Protein AF-A0A7C1DUA5-F1 (afdb_monomer_lite)

Radius of gyration: 14.06 Å; chains: 1; bounding box: 30×30×43 Å

Structure (mmCIF, N/CA/C/O backbone):
data_AF-A0A7C1DUA5-F1
#
_entry.id   AF-A0A7C1DUA5-F1
#
loop_
_atom_site.group_PDB
_atom_site.id
_atom_site.type_symbol
_atom_site.label_atom_id
_atom_site.label_alt_id
_atom_site.label_comp_id
_atom_site.label_asym_id
_atom_site.label_entity_id
_atom_site.label_seq_id
_atom_site.pdbx_PDB_ins_code
_atom_site.Cartn_x
_atom_site.Cartn_y
_atom_site.Cartn_z
_atom_site.occupancy
_atom_site.B_iso_or_equiv
_atom_site.auth_seq_id
_atom_site.auth_comp_id
_atom_site.auth_asym_id
_atom_site.auth_atom_id
_atom_site.pdbx_PDB_model_num
ATOM 1 N N . MET A 1 1 ? 17.110 0.563 -6.623 1.00 72.50 1 MET A N 1
ATOM 2 C CA . MET A 1 1 ? 16.076 1.470 -6.068 1.00 72.50 1 MET A CA 1
ATOM 3 C C . MET A 1 1 ? 14.796 0.707 -5.753 1.00 72.50 1 MET A C 1
ATOM 5 O O . MET A 1 1 ? 14.291 0.845 -4.649 1.00 72.50 1 MET A O 1
ATOM 9 N N . GLU A 1 2 ? 14.334 -0.159 -6.658 1.00 81.00 2 GLU A N 1
ATOM 10 C CA . GLU A 1 2 ? 13.153 -1.016 -6.455 1.00 81.00 2 GLU A CA 1
ATOM 11 C C . GLU A 1 2 ? 13.236 -1.896 -5.203 1.00 81.00 2 GLU A C 1
ATOM 13 O O . GLU A 1 2 ? 12.366 -1.806 -4.344 1.00 81.00 2 GLU A O 1
ATOM 18 N N . ALA A 1 3 ? 14.326 -2.654 -5.032 1.00 85.75 3 ALA A N 1
ATOM 19 C CA . ALA A 1 3 ? 14.520 -3.512 -3.858 1.00 85.75 3 ALA A CA 1
ATOM 20 C C . ALA A 1 3 ? 14.400 -2.753 -2.522 1.00 85.75 3 ALA A C 1
ATOM 22 O O . ALA A 1 3 ? 13.836 -3.268 -1.562 1.00 85.75 3 ALA A O 1
ATOM 23 N N . LEU A 1 4 ? 14.870 -1.500 -2.465 1.00 89.25 4 LEU A N 1
ATOM 24 C CA . LEU A 1 4 ? 14.737 -0.664 -1.271 1.00 89.25 4 LEU A CA 1
ATOM 25 C C . LEU A 1 4 ? 13.269 -0.318 -0.991 1.00 89.25 4 LEU A C 1
ATOM 27 O O . LEU A 1 4 ? 12.837 -0.406 0.152 1.00 89.25 4 LEU A O 1
ATOM 31 N N . LEU A 1 5 ? 12.496 0.049 -2.017 1.00 89.25 5 LEU A N 1
ATOM 32 C CA . LEU A 1 5 ? 11.068 0.342 -1.863 1.00 89.25 5 LEU A CA 1
ATOM 33 C C . LEU A 1 5 ? 10.261 -0.901 -1.475 1.00 89.25 5 LEU A C 1
ATOM 35 O O . LEU A 1 5 ? 9.345 -0.779 -0.668 1.00 89.25 5 LEU A O 1
ATOM 39 N N . VAL A 1 6 ? 10.631 -2.080 -1.985 1.00 90.56 6 VAL A N 1
ATOM 40 C CA . VAL A 1 6 ? 10.046 -3.365 -1.569 1.00 90.56 6 VAL A CA 1
ATOM 41 C C . VAL A 1 6 ? 10.348 -3.651 -0.096 1.00 90.56 6 VAL A C 1
ATOM 43 O O . VAL A 1 6 ? 9.467 -4.050 0.658 1.00 90.56 6 VAL A O 1
ATOM 46 N N . ILE A 1 7 ? 11.576 -3.400 0.364 1.00 92.44 7 ILE A N 1
ATOM 47 C CA . ILE A 1 7 ? 11.915 -3.550 1.786 1.00 92.44 7 ILE A CA 1
ATOM 48 C C . ILE A 1 7 ? 11.125 -2.546 2.634 1.00 92.44 7 ILE A C 1
ATOM 50 O O . ILE A 1 7 ? 10.579 -2.920 3.672 1.00 92.44 7 ILE A O 1
ATOM 54 N N . ILE A 1 8 ? 11.014 -1.290 2.189 1.00 93.12 8 ILE A N 1
ATOM 55 C CA . ILE A 1 8 ? 10.216 -0.269 2.878 1.00 93.12 8 ILE A CA 1
ATOM 56 C C . ILE A 1 8 ? 8.750 -0.703 2.959 1.00 93.12 8 ILE A C 1
ATOM 58 O O . ILE A 1 8 ? 8.164 -0.602 4.036 1.00 93.12 8 ILE A O 1
ATOM 62 N N . SER A 1 9 ? 8.160 -1.225 1.878 1.00 93.50 9 SER A N 1
ATOM 63 C CA . SER A 1 9 ? 6.779 -1.711 1.909 1.00 93.50 9 SER A CA 1
ATOM 64 C C . SER A 1 9 ? 6.624 -2.916 2.834 1.00 93.50 9 SER A C 1
ATOM 66 O O . SER A 1 9 ? 5.670 -2.941 3.607 1.00 93.50 9 SER A O 1
ATOM 68 N N . CYS A 1 10 ? 7.568 -3.864 2.845 1.00 94.56 10 CYS A N 1
ATOM 69 C CA . CYS A 1 10 ? 7.577 -4.981 3.795 1.00 94.56 10 CYS A CA 1
ATOM 70 C C . CYS A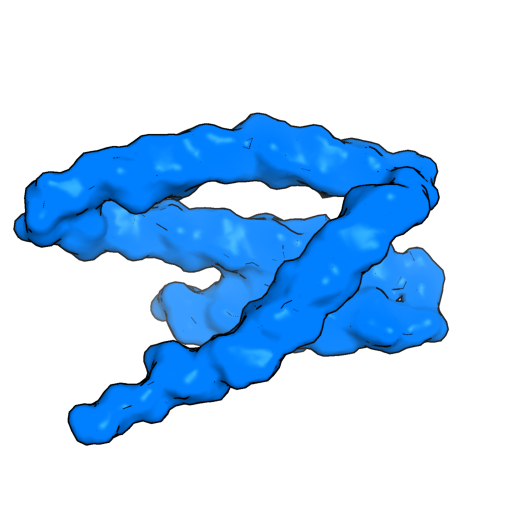 1 10 ? 7.590 -4.486 5.245 1.00 94.56 10 CYS A C 1
ATOM 72 O O . CYS A 1 10 ? 6.731 -4.868 6.037 1.00 94.56 10 CYS A O 1
ATOM 74 N N . VAL A 1 11 ? 8.522 -3.599 5.602 1.00 96.38 11 VAL A N 1
ATOM 75 C CA . VAL A 1 11 ? 8.619 -3.055 6.965 1.00 96.38 11 VAL A CA 1
ATOM 76 C C . VAL A 1 11 ? 7.351 -2.283 7.333 1.00 96.38 11 VAL A C 1
ATOM 78 O O . VAL A 1 11 ? 6.822 -2.456 8.431 1.00 96.38 11 VAL A O 1
ATOM 81 N N . ALA A 1 12 ? 6.827 -1.470 6.415 1.00 96.69 12 ALA A N 1
ATOM 82 C CA . ALA A 1 12 ? 5.613 -0.694 6.630 1.00 96.69 12 ALA A CA 1
ATOM 83 C C . ALA A 1 12 ? 4.382 -1.591 6.831 1.00 96.69 12 ALA A C 1
ATOM 85 O O . ALA A 1 12 ? 3.620 -1.382 7.775 1.00 96.69 12 ALA A O 1
ATOM 86 N N . PHE A 1 13 ? 4.202 -2.621 6.002 1.00 97.19 13 PHE A N 1
ATOM 87 C CA . PHE A 1 13 ? 3.102 -3.570 6.153 1.00 97.19 13 PHE A CA 1
ATOM 88 C C . PHE A 1 13 ? 3.241 -4.432 7.398 1.00 97.19 13 PHE A C 1
ATOM 90 O O . PHE A 1 13 ? 2.246 -4.657 8.079 1.00 97.19 13 PHE A O 1
ATOM 97 N N . PHE A 1 14 ? 4.455 -4.857 7.746 1.00 97.12 14 PHE A N 1
ATOM 98 C CA . PHE A 1 14 ? 4.695 -5.580 8.989 1.00 97.12 14 PHE A CA 1
ATOM 99 C C . PHE A 1 14 ? 4.339 -4.722 10.206 1.00 97.12 14 PHE A C 1
ATOM 101 O O . PHE A 1 14 ? 3.575 -5.161 11.063 1.00 97.12 14 PHE A O 1
ATOM 108 N N . ALA A 1 15 ? 4.814 -3.472 10.248 1.00 96.69 15 ALA A N 1
ATOM 109 C CA . ALA A 1 15 ? 4.471 -2.532 11.309 1.00 96.69 15 ALA A CA 1
ATOM 110 C C . ALA A 1 15 ? 2.954 -2.313 11.392 1.00 96.69 15 ALA A C 1
ATOM 112 O O . ALA A 1 15 ? 2.380 -2.404 12.470 1.00 96.69 15 ALA A O 1
ATOM 113 N N . PHE A 1 16 ? 2.285 -2.133 10.250 1.00 97.44 16 PHE A N 1
ATOM 114 C CA . PHE A 1 16 ? 0.833 -1.973 10.174 1.00 97.44 16 PHE A CA 1
ATOM 115 C C . PHE A 1 16 ? 0.035 -3.131 10.803 1.00 97.44 16 PHE A C 1
ATOM 117 O O . PHE A 1 16 ? -1.047 -2.895 11.347 1.00 97.44 16 PHE A O 1
ATOM 124 N N . LEU A 1 17 ? 0.541 -4.368 10.747 1.00 96.62 17 LEU A N 1
ATOM 125 C CA . LEU A 1 17 ? -0.123 -5.528 11.353 1.00 96.62 17 LEU A CA 1
ATOM 126 C C . LEU A 1 17 ? -0.082 -5.514 12.886 1.00 96.62 17 LEU A C 1
ATOM 128 O O . LEU A 1 17 ? -0.893 -6.191 13.522 1.00 96.62 17 LEU A O 1
ATOM 132 N N . LEU A 1 18 ? 0.820 -4.738 13.488 1.00 95.94 18 LEU A N 1
ATOM 133 C CA . LEU A 1 18 ? 0.926 -4.621 14.935 1.00 95.94 18 LEU A CA 1
ATOM 134 C C . LEU A 1 18 ? -0.193 -3.718 15.496 1.00 95.94 18 LEU A C 1
ATOM 136 O O . LEU A 1 18 ? -0.612 -2.742 14.864 1.00 95.94 18 LEU A O 1
ATOM 140 N N . PRO A 1 19 ? -0.702 -3.998 16.708 1.00 90.81 19 PRO A N 1
ATOM 141 C CA . PRO A 1 19 ? -1.727 -3.170 17.333 1.00 90.81 19 PRO A CA 1
ATOM 142 C C . PRO A 1 19 ? -1.106 -1.887 17.912 1.00 90.81 19 PRO A C 1
ATOM 144 O O . PRO A 1 19 ? -0.708 -1.845 19.072 1.00 90.81 19 PRO A O 1
ATOM 147 N N . HIS A 1 20 ? -1.022 -0.822 17.110 1.00 93.44 20 HIS A N 1
ATOM 148 C CA . HIS A 1 20 ? -0.541 0.493 17.553 1.00 93.44 20 HIS A CA 1
ATOM 149 C C . HIS A 1 20 ? -1.315 1.655 16.903 1.00 93.44 20 HIS A C 1
ATOM 151 O O . HIS A 1 20 ? -1.948 1.500 15.859 1.00 93.44 20 HIS A O 1
ATOM 157 N N . ALA A 1 21 ? -1.245 2.850 17.502 1.00 90.62 21 ALA A N 1
ATOM 158 C CA . ALA A 1 21 ? -1.995 4.036 17.057 1.00 90.62 21 ALA A CA 1
ATOM 159 C C . ALA A 1 21 ? -1.583 4.552 15.662 1.00 90.62 21 ALA A C 1
ATOM 161 O O . ALA A 1 21 ? -2.373 5.178 14.957 1.00 90.62 21 ALA A O 1
ATOM 162 N N . TYR A 1 22 ? -0.351 4.262 15.235 1.00 94.38 22 TYR A N 1
ATOM 163 C CA . TYR A 1 22 ? 0.200 4.738 13.961 1.00 94.38 22 TYR A CA 1
ATOM 164 C C . TYR A 1 22 ? -0.060 3.799 12.773 1.00 94.38 22 TYR A C 1
ATOM 166 O O . TYR A 1 22 ? 0.403 4.073 11.667 1.00 94.38 22 TYR A O 1
ATOM 174 N N . ARG A 1 23 ? -0.826 2.717 12.967 1.00 94.50 23 ARG A N 1
ATOM 175 C CA . ARG A 1 23 ? -1.072 1.682 11.949 1.00 94.50 23 ARG A CA 1
ATOM 176 C C . ARG A 1 23 ? -1.583 2.244 10.614 1.00 94.50 23 ARG A C 1
ATOM 178 O O . ARG A 1 23 ? -1.167 1.781 9.559 1.00 94.50 23 ARG A O 1
ATOM 185 N N . LYS A 1 24 ? -2.412 3.297 10.635 1.00 95.94 24 LYS A N 1
ATOM 186 C CA . LYS A 1 24 ? -2.912 3.948 9.407 1.00 95.94 24 LYS A CA 1
ATOM 187 C C . LYS A 1 24 ? -1.790 4.524 8.547 1.00 95.94 24 LYS A C 1
ATOM 189 O O . LYS A 1 24 ? -1.812 4.363 7.332 1.00 95.94 24 LYS A O 1
ATOM 194 N N . TYR A 1 25 ? -0.793 5.147 9.173 1.00 97.19 25 TYR A N 1
ATOM 195 C CA . TYR A 1 25 ? 0.364 5.711 8.477 1.00 97.19 25 TYR A CA 1
ATOM 196 C C . TYR A 1 25 ? 1.246 4.610 7.897 1.00 97.19 25 TYR A C 1
ATOM 198 O O . TYR A 1 25 ? 1.691 4.726 6.761 1.00 97.19 25 TYR A O 1
ATOM 206 N N . CYS A 1 26 ? 1.426 3.513 8.632 1.00 97.12 26 CYS A N 1
ATOM 207 C CA . CYS A 1 26 ? 2.151 2.341 8.149 1.00 97.12 26 CYS A CA 1
ATOM 208 C C . CYS A 1 26 ? 1.463 1.703 6.929 1.00 97.12 26 CYS A C 1
ATOM 210 O O . CYS A 1 26 ? 2.133 1.420 5.940 1.00 97.12 26 CYS A O 1
ATOM 212 N N . ALA A 1 27 ? 0.131 1.564 6.935 1.00 96.94 27 ALA A N 1
ATOM 213 C CA . ALA A 1 27 ? -0.615 1.094 5.764 1.00 96.94 27 ALA A CA 1
ATOM 214 C C . ALA A 1 27 ? -0.475 2.043 4.565 1.00 96.94 27 ALA A C 1
ATOM 216 O O . ALA A 1 27 ? -0.206 1.593 3.453 1.00 96.94 27 ALA A O 1
ATOM 217 N N . MET A 1 28 ? -0.625 3.355 4.784 1.00 97.94 28 MET A N 1
ATOM 218 C CA . MET A 1 28 ? -0.456 4.362 3.730 1.00 97.94 28 MET A CA 1
ATOM 219 C C . MET A 1 28 ? 0.951 4.323 3.123 1.00 97.94 28 MET A C 1
ATOM 221 O O . MET A 1 28 ? 1.089 4.364 1.900 1.00 97.94 28 MET A O 1
ATOM 225 N N . LEU A 1 29 ? 1.985 4.198 3.959 1.00 97.88 29 LEU A N 1
ATOM 226 C CA . LEU A 1 29 ? 3.370 4.072 3.514 1.00 97.88 29 LEU A CA 1
ATOM 227 C C . LEU A 1 29 ? 3.569 2.789 2.697 1.00 97.88 29 LEU A C 1
ATOM 229 O O . LEU A 1 29 ? 4.111 2.859 1.600 1.00 97.88 29 LEU A O 1
ATOM 233 N N . GLY A 1 30 ? 3.065 1.647 3.178 1.00 96.88 30 GLY A N 1
ATOM 234 C CA . GLY A 1 30 ? 3.158 0.365 2.475 1.00 96.88 30 GLY A CA 1
ATOM 235 C C . GLY A 1 30 ? 2.541 0.412 1.076 1.00 96.88 30 GLY A C 1
ATOM 236 O O . GLY A 1 30 ? 3.197 0.051 0.097 1.00 96.88 30 GLY A O 1
ATOM 237 N N . TRP A 1 31 ? 1.317 0.935 0.960 1.00 97.81 31 TRP A N 1
ATOM 238 C CA . TRP A 1 31 ? 0.640 1.103 -0.329 1.00 97.81 31 TRP A CA 1
ATOM 239 C C . TRP A 1 31 ? 1.372 2.069 -1.263 1.00 97.81 31 TRP A C 1
ATOM 241 O O . TRP A 1 31 ? 1.542 1.774 -2.446 1.00 97.81 31 TRP A O 1
ATOM 251 N N . THR A 1 32 ? 1.841 3.201 -0.730 1.00 97.50 32 THR A N 1
ATOM 252 C CA . THR A 1 32 ? 2.594 4.194 -1.511 1.00 97.50 32 THR A CA 1
ATOM 253 C C . THR A 1 32 ? 3.881 3.591 -2.064 1.00 97.50 32 THR A C 1
ATOM 255 O O . THR A 1 32 ? 4.189 3.776 -3.239 1.00 97.50 32 THR A O 1
ATOM 258 N N . SER A 1 33 ? 4.609 2.823 -1.251 1.00 95.75 33 SER A N 1
ATOM 259 C CA . SER A 1 33 ? 5.839 2.155 -1.670 1.00 95.75 33 SER A CA 1
ATOM 260 C C . SER A 1 33 ? 5.595 1.093 -2.744 1.00 95.75 33 SER A C 1
ATOM 262 O O . SER A 1 33 ? 6.347 1.068 -3.714 1.00 95.75 33 SER A O 1
ATOM 264 N N . ILE A 1 34 ? 4.536 0.274 -2.643 1.00 93.94 34 ILE A N 1
ATOM 265 C CA . ILE A 1 34 ? 4.184 -0.693 -3.704 1.00 93.94 34 ILE A CA 1
ATOM 266 C C . ILE A 1 34 ? 3.894 0.022 -5.024 1.00 93.94 34 ILE A C 1
ATOM 268 O O . ILE A 1 34 ? 4.388 -0.384 -6.074 1.00 93.94 34 ILE A O 1
ATOM 272 N N . ILE A 1 35 ? 3.108 1.096 -4.986 1.00 95.81 35 ILE A N 1
ATOM 273 C CA . ILE A 1 35 ? 2.771 1.835 -6.204 1.00 95.81 35 ILE A CA 1
ATOM 274 C C . ILE A 1 35 ? 4.020 2.498 -6.785 1.00 95.81 35 ILE A C 1
ATOM 276 O O . ILE A 1 35 ? 4.235 2.432 -7.991 1.00 95.81 35 ILE A O 1
ATOM 280 N N . ALA A 1 36 ? 4.902 3.046 -5.948 1.00 96.00 36 ALA A N 1
ATOM 281 C CA . ALA A 1 36 ? 6.180 3.580 -6.406 1.00 96.00 36 ALA A CA 1
ATOM 282 C C . ALA A 1 36 ? 7.050 2.513 -7.100 1.00 96.00 36 ALA A C 1
ATOM 284 O O . ALA A 1 36 ? 7.645 2.812 -8.134 1.00 96.00 36 ALA A O 1
ATOM 285 N N . VAL A 1 37 ? 7.086 1.270 -6.594 1.00 93.38 37 VAL A N 1
ATOM 286 C CA . VAL A 1 37 ? 7.755 0.143 -7.278 1.00 93.38 37 VAL A CA 1
ATOM 287 C C . VAL A 1 37 ? 7.145 -0.089 -8.659 1.00 93.38 37 VAL A C 1
ATOM 289 O O . VAL A 1 37 ? 7.879 -0.176 -9.639 1.00 93.38 37 VAL A O 1
ATOM 292 N N . LEU A 1 38 ? 5.814 -0.112 -8.759 1.00 93.31 38 LEU A N 1
ATOM 293 C CA . LEU A 1 38 ? 5.120 -0.332 -10.028 1.00 93.31 38 LEU A CA 1
ATOM 294 C C . LEU A 1 38 ? 5.452 0.753 -11.068 1.00 93.31 38 LEU A C 1
ATOM 296 O O . LEU A 1 38 ? 5.619 0.444 -12.245 1.00 93.31 38 LEU A O 1
ATOM 300 N N . PHE A 1 39 ? 5.609 2.008 -10.635 1.00 95.31 39 PHE A N 1
ATOM 301 C CA . PHE A 1 39 ? 6.052 3.102 -11.503 1.00 95.31 39 PHE A CA 1
ATOM 302 C C . PHE A 1 39 ? 7.507 2.954 -11.964 1.00 95.31 39 PHE A C 1
ATOM 304 O O . PHE A 1 39 ? 7.803 3.254 -13.120 1.00 95.31 39 PHE A O 1
ATOM 311 N N . LEU A 1 40 ? 8.410 2.478 -11.100 1.00 94.81 40 LEU A N 1
ATOM 312 C CA . LEU A 1 40 ? 9.807 2.236 -11.482 1.00 94.81 40 LEU A CA 1
ATOM 313 C C . LEU A 1 40 ? 9.949 1.121 -12.525 1.00 94.81 40 LEU A C 1
ATOM 315 O O . LEU A 1 40 ? 10.852 1.194 -13.352 1.00 94.81 40 LEU A O 1
ATOM 319 N N . GLN A 1 41 ? 9.028 0.156 -12.535 1.00 92.50 41 GLN A N 1
ATOM 320 C CA . GLN A 1 41 ? 9.033 -0.964 -13.479 1.00 92.50 41 GLN A CA 1
ATOM 321 C C . GLN A 1 41 ? 8.400 -0.633 -14.841 1.00 92.50 41 GLN A C 1
ATOM 323 O O . GLN A 1 41 ? 8.535 -1.417 -15.782 1.00 92.50 41 GLN A O 1
ATOM 328 N N . ILE A 1 42 ? 7.765 0.539 -15.001 1.00 93.44 42 ILE A N 1
ATOM 329 C CA . ILE A 1 42 ? 7.138 0.964 -16.268 1.00 93.44 42 ILE A CA 1
ATOM 330 C C . ILE A 1 42 ? 8.082 0.835 -17.476 1.00 93.44 42 ILE A C 1
ATOM 332 O O . ILE A 1 42 ? 7.643 0.277 -18.483 1.00 93.44 42 ILE A O 1
ATOM 336 N N . PRO A 1 43 ? 9.350 1.296 -17.431 1.00 93.19 43 PRO A N 1
ATOM 337 C CA . PRO A 1 43 ? 10.262 1.144 -18.562 1.00 93.19 43 PRO A CA 1
ATOM 338 C C . PRO A 1 43 ? 10.479 -0.321 -18.957 1.00 93.19 43 PRO A C 1
ATOM 340 O O . PRO A 1 43 ? 10.495 -0.622 -20.149 1.00 93.19 43 PRO A O 1
ATOM 343 N N . SER A 1 44 ? 10.581 -1.227 -17.975 1.00 92.38 44 SER A N 1
ATOM 344 C CA . SER A 1 44 ? 10.709 -2.670 -18.220 1.00 92.38 44 SER A CA 1
ATOM 345 C C . SER A 1 44 ? 9.467 -3.210 -18.924 1.00 92.38 44 SER A C 1
ATOM 347 O O . SER A 1 44 ? 9.572 -3.815 -19.987 1.00 92.38 44 SER A O 1
ATOM 349 N N . PHE A 1 45 ? 8.274 -2.895 -18.411 1.00 92.50 45 PHE A N 1
ATOM 350 C CA . PHE A 1 45 ? 7.021 -3.359 -19.011 1.00 92.50 45 PHE A CA 1
ATOM 351 C C . PHE A 1 45 ? 6.821 -2.846 -20.439 1.00 92.50 45 PHE A C 1
ATOM 353 O O . PHE A 1 45 ? 6.386 -3.592 -21.314 1.00 92.50 45 PHE A O 1
ATOM 360 N N . LEU A 1 46 ? 7.171 -1.583 -20.699 1.00 93.38 46 LEU A N 1
ATOM 361 C CA . LEU A 1 46 ? 7.110 -1.018 -22.045 1.00 93.38 46 LEU A CA 1
ATOM 362 C C . LEU A 1 46 ? 8.123 -1.677 -22.990 1.00 93.38 46 LEU A C 1
ATOM 364 O O . LEU A 1 46 ? 7.800 -1.885 -24.158 1.00 93.38 46 LEU A O 1
ATOM 368 N N . SER A 1 47 ? 9.310 -2.050 -22.499 1.00 93.88 47 SER A N 1
ATOM 369 C CA . SER A 1 47 ? 10.308 -2.777 -23.299 1.00 93.88 47 SER A CA 1
ATOM 370 C C . SER A 1 47 ? 9.833 -4.173 -23.721 1.00 93.88 47 SER A C 1
ATOM 372 O O . SER A 1 47 ? 10.182 -4.645 -24.801 1.00 93.88 47 SER A O 1
ATOM 374 N N . GLU A 1 48 ? 8.962 -4.788 -22.919 1.00 93.44 48 GLU A N 1
ATOM 375 C CA . GLU A 1 48 ? 8.326 -6.083 -23.189 1.00 93.44 48 GLU A CA 1
ATOM 376 C C . GLU A 1 48 ? 7.010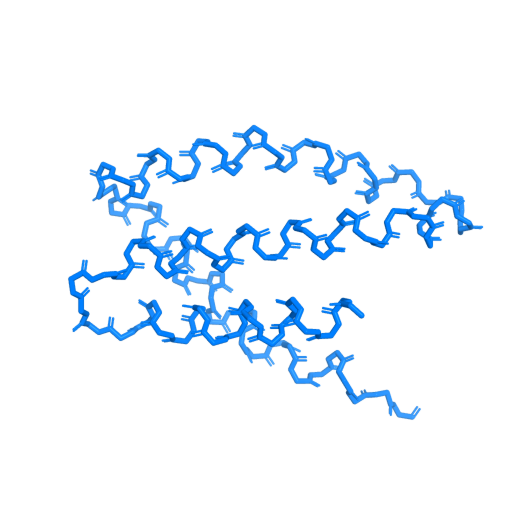 -5.957 -23.981 1.00 93.44 48 GLU A C 1
ATOM 378 O O . GLU A 1 48 ? 6.276 -6.932 -24.140 1.00 93.44 48 GLU A O 1
ATOM 383 N N . ASN A 1 49 ? 6.684 -4.758 -24.482 1.00 92.81 49 ASN A N 1
ATOM 384 C CA . ASN A 1 49 ? 5.431 -4.459 -25.181 1.00 92.81 49 ASN A CA 1
ATOM 385 C C . ASN A 1 49 ? 4.173 -4.746 -24.328 1.00 92.81 49 ASN A C 1
ATOM 387 O O . ASN A 1 49 ? 3.090 -5.032 -24.848 1.00 92.81 49 ASN A O 1
ATOM 391 N N . ASN A 1 50 ? 4.310 -4.669 -23.000 1.00 92.88 50 ASN A N 1
ATOM 392 C CA . ASN A 1 50 ? 3.255 -4.940 -22.035 1.00 92.88 50 ASN A CA 1
ATOM 393 C C . ASN A 1 50 ? 2.644 -3.634 -21.511 1.00 92.88 50 ASN A C 1
ATOM 395 O O . ASN A 1 50 ? 3.041 -3.087 -20.483 1.00 92.88 50 ASN A O 1
ATOM 399 N N . PHE A 1 51 ? 1.625 -3.138 -22.213 1.00 93.62 51 PHE A N 1
ATOM 400 C CA . PHE A 1 51 ? 0.922 -1.900 -21.848 1.00 93.62 51 PHE A CA 1
ATOM 401 C C . PHE A 1 51 ? -0.052 -2.047 -20.670 1.00 93.62 51 PHE A C 1
ATOM 403 O O . PHE A 1 51 ? -0.545 -1.045 -20.140 1.00 93.62 51 PHE A O 1
ATOM 410 N N . PHE A 1 52 ? -0.334 -3.276 -20.232 1.00 95.62 52 PHE A N 1
ATOM 411 C CA . PHE A 1 52 ? -1.299 -3.534 -19.169 1.00 95.62 52 PHE A CA 1
ATOM 412 C C . PHE A 1 52 ? -0.797 -3.026 -17.811 1.00 95.62 52 PHE A C 1
ATOM 414 O O . PHE A 1 52 ? -1.497 -2.262 -17.145 1.00 95.62 52 PHE A O 1
ATOM 421 N N . TYR A 1 53 ? 0.438 -3.362 -17.426 1.00 93.12 53 TYR A N 1
ATOM 422 C CA . TYR A 1 53 ? 1.004 -2.931 -16.142 1.00 93.12 53 TYR A CA 1
ATOM 423 C C . TYR A 1 53 ? 1.193 -1.411 -16.017 1.00 93.12 53 TYR A C 1
ATOM 425 O O . TYR A 1 53 ? 0.802 -0.867 -14.983 1.00 93.12 53 TYR A O 1
ATOM 433 N N . PRO A 1 54 ? 1.683 -0.679 -17.039 1.00 94.88 54 PRO A N 1
ATOM 434 C CA . PRO A 1 54 ? 1.695 0.784 -17.018 1.00 94.88 54 PRO A CA 1
ATOM 435 C C . PRO A 1 54 ? 0.300 1.398 -16.840 1.00 94.88 54 PRO A C 1
ATOM 437 O O . PRO A 1 54 ? 0.140 2.376 -16.110 1.00 94.88 54 PRO A O 1
ATOM 440 N N . SER A 1 55 ? -0.729 0.802 -17.451 1.00 95.69 55 SER A N 1
ATOM 441 C CA . SER A 1 55 ? -2.116 1.257 -17.284 1.00 95.69 55 SER A CA 1
ATOM 442 C C . SER A 1 55 ? -2.603 1.052 -15.845 1.00 95.69 55 SER A C 1
ATOM 444 O O . SER A 1 55 ? -3.197 1.956 -15.257 1.00 95.6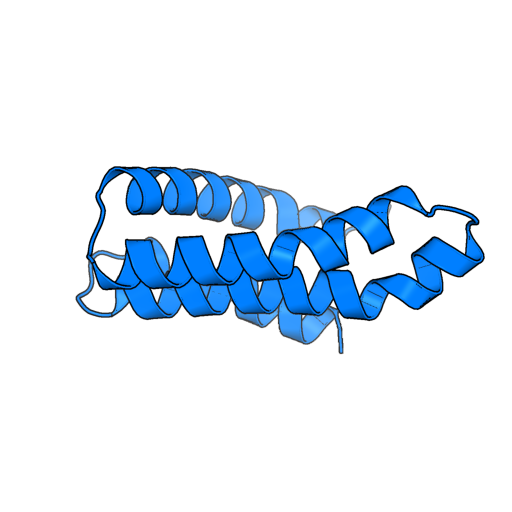9 55 SER A O 1
ATOM 446 N N . ILE A 1 56 ? -2.293 -0.103 -15.242 1.00 95.94 56 ILE A N 1
ATOM 447 C CA . ILE A 1 56 ? -2.568 -0.365 -13.821 1.00 95.94 56 ILE A CA 1
ATOM 448 C C . ILE A 1 56 ? -1.817 0.628 -12.932 1.00 95.94 56 ILE A C 1
ATOM 450 O O . ILE A 1 56 ? -2.407 1.148 -11.987 1.00 95.94 56 ILE A O 1
ATOM 454 N N . ALA A 1 57 ? -0.551 0.930 -13.237 1.00 95.44 57 ALA A N 1
ATOM 455 C CA . ALA A 1 57 ? 0.246 1.891 -12.481 1.00 95.44 57 ALA A CA 1
ATOM 456 C C . ALA A 1 57 ? -0.438 3.258 -12.430 1.00 95.44 57 ALA A C 1
ATOM 458 O O . ALA A 1 57 ? -0.659 3.803 -11.349 1.00 95.44 57 ALA A O 1
ATOM 459 N N . LEU A 1 58 ? -0.883 3.766 -13.578 1.00 95.88 58 LEU A N 1
ATOM 460 C CA . LEU A 1 58 ? -1.606 5.034 -13.653 1.00 95.88 58 LEU A CA 1
ATOM 461 C C . LEU A 1 58 ? -2.933 4.994 -12.885 1.00 95.88 58 LEU A C 1
ATOM 463 O O . LEU A 1 58 ? -3.216 5.901 -12.102 1.00 95.88 58 LEU A O 1
ATOM 467 N N . LEU A 1 59 ? -3.725 3.931 -13.052 1.00 96.75 59 LEU A N 1
ATOM 468 C CA . LEU A 1 59 ? -5.009 3.778 -12.359 1.00 96.75 59 LEU A CA 1
ATOM 469 C C . LEU A 1 59 ? -4.847 3.592 -10.847 1.00 96.75 59 LEU A C 1
ATOM 471 O O . LEU A 1 59 ? -5.738 3.963 -10.088 1.00 96.75 59 LEU A O 1
ATOM 475 N N . SER A 1 60 ? -3.715 3.066 -10.382 1.00 96.38 60 SER A N 1
ATOM 476 C CA . SER A 1 60 ? -3.460 2.871 -8.955 1.00 96.38 60 SER A CA 1
ATOM 477 C C . SER A 1 60 ? -3.358 4.187 -8.176 1.00 96.38 60 SER A C 1
ATOM 479 O O . SER A 1 60 ? -3.672 4.208 -6.990 1.00 96.38 60 SER A O 1
ATOM 481 N N . VAL A 1 61 ? -3.009 5.306 -8.825 1.00 96.94 61 VAL A N 1
ATOM 482 C CA . VAL A 1 61 ? -2.866 6.622 -8.175 1.00 96.94 61 VAL A CA 1
ATOM 483 C C . VAL A 1 61 ? -4.182 7.138 -7.569 1.00 96.94 61 VAL A C 1
ATOM 485 O O . VAL A 1 61 ? -4.201 7.436 -6.371 1.00 96.94 61 VAL A O 1
ATOM 488 N N . PRO A 1 62 ? -5.307 7.238 -8.310 1.00 97.38 62 PRO A N 1
ATOM 489 C CA . PRO A 1 62 ? -6.578 7.635 -7.708 1.00 97.38 62 PRO A CA 1
ATOM 490 C C . PRO A 1 62 ? -7.064 6.628 -6.659 1.00 97.38 62 PRO A C 1
ATOM 492 O O . PRO A 1 62 ? -7.603 7.040 -5.629 1.00 97.38 62 PRO A O 1
ATOM 495 N N . PHE A 1 63 ? -6.828 5.325 -6.852 1.00 96.75 63 PHE A N 1
ATOM 496 C CA . PHE A 1 63 ? -7.177 4.323 -5.839 1.00 96.75 63 PHE A CA 1
ATOM 497 C C . PHE A 1 63 ? -6.346 4.469 -4.562 1.00 96.75 63 PHE A C 1
ATOM 499 O O . PHE A 1 63 ? -6.895 4.326 -3.469 1.00 96.75 63 PHE A O 1
ATOM 506 N N . LEU A 1 64 ? -5.065 4.831 -4.665 1.00 97.56 64 LEU A N 1
ATOM 507 C CA . LEU A 1 64 ? -4.219 5.157 -3.519 1.00 97.56 64 LEU A CA 1
ATOM 508 C C . LEU A 1 64 ? -4.755 6.370 -2.770 1.00 97.56 64 LEU A C 1
ATOM 510 O O . LEU A 1 64 ? -4.861 6.323 -1.549 1.00 97.56 64 LEU A O 1
ATOM 514 N N . ALA A 1 65 ? -5.137 7.431 -3.484 1.00 98.00 65 ALA A N 1
ATOM 515 C CA . ALA A 1 65 ? -5.705 8.624 -2.865 1.00 98.00 65 ALA A CA 1
ATOM 516 C C . ALA A 1 65 ? -6.999 8.303 -2.093 1.00 98.00 65 ALA A C 1
ATOM 518 O O . ALA A 1 65 ? -7.168 8.734 -0.949 1.00 98.00 65 ALA A O 1
ATOM 519 N N . ILE A 1 66 ? -7.888 7.495 -2.681 1.00 98.06 66 ILE A N 1
ATOM 520 C CA . ILE A 1 66 ? -9.116 7.024 -2.023 1.00 98.06 66 ILE A CA 1
ATOM 521 C C . ILE A 1 66 ? -8.774 6.159 -0.803 1.00 98.06 66 ILE A C 1
ATOM 523 O O . ILE A 1 66 ? -9.316 6.380 0.280 1.00 98.06 66 ILE A O 1
ATOM 527 N N . THR A 1 67 ? -7.844 5.217 -0.952 1.00 97.69 67 THR A N 1
ATOM 528 C CA . THR A 1 67 ? -7.412 4.304 0.117 1.00 97.69 67 THR A CA 1
ATOM 529 C C . THR A 1 67 ? -6.809 5.076 1.284 1.00 97.69 67 THR A C 1
ATOM 531 O O . THR A 1 67 ? -7.214 4.874 2.424 1.00 97.69 67 THR A O 1
ATOM 534 N N . ALA A 1 68 ? -5.907 6.019 1.014 1.00 97.88 68 ALA A N 1
ATOM 535 C CA . ALA A 1 68 ? -5.289 6.871 2.021 1.00 97.88 68 ALA A CA 1
ATOM 536 C C . ALA A 1 68 ? -6.332 7.717 2.762 1.00 97.88 68 ALA A C 1
ATOM 538 O O . ALA A 1 68 ? -6.315 7.779 3.992 1.00 97.88 68 ALA A O 1
ATOM 539 N N . ARG A 1 69 ? -7.299 8.300 2.040 1.00 98.19 69 ARG A N 1
ATOM 540 C CA . ARG A 1 69 ? -8.408 9.045 2.649 1.00 98.19 69 ARG A CA 1
ATOM 541 C C . ARG A 1 69 ? -9.264 8.161 3.559 1.00 98.19 69 ARG A C 1
ATOM 543 O O . ARG A 1 69 ? -9.607 8.582 4.660 1.00 98.19 69 ARG A O 1
ATOM 550 N N . LEU A 1 70 ? -9.608 6.952 3.125 1.00 98.12 70 LEU A N 1
ATOM 551 C CA . LEU A 1 70 ? -10.432 6.031 3.914 1.00 98.12 70 LEU A CA 1
ATOM 552 C C . LEU A 1 70 ? -9.673 5.464 5.124 1.00 98.12 70 LEU A C 1
ATOM 554 O O . LEU A 1 70 ? -10.257 5.326 6.197 1.00 98.12 70 LEU A O 1
ATOM 558 N N . LEU A 1 71 ? -8.366 5.214 4.995 1.00 97.25 71 LEU A N 1
ATOM 559 C CA . LEU A 1 71 ? -7.490 4.864 6.120 1.00 97.25 71 LEU A CA 1
ATOM 560 C C . LEU A 1 71 ? -7.377 6.012 7.127 1.00 97.25 71 LEU A C 1
ATOM 562 O O . LEU A 1 71 ? -7.370 5.771 8.334 1.00 97.25 71 LEU A O 1
ATOM 566 N N . TRP A 1 72 ? -7.319 7.259 6.650 1.00 97.00 72 TRP A N 1
ATOM 567 C CA . TRP A 1 72 ? -7.323 8.446 7.505 1.00 97.00 72 TRP A CA 1
ATOM 568 C C . TRP A 1 72 ? -8.604 8.555 8.335 1.00 97.00 72 TRP A C 1
ATOM 570 O O . TRP A 1 72 ? -8.545 8.872 9.521 1.00 97.00 72 TRP A O 1
ATOM 580 N N . GLN A 1 73 ? -9.743 8.250 7.710 1.00 97.62 73 GLN A N 1
ATOM 581 C CA . GLN A 1 73 ? -11.071 8.206 8.331 1.00 97.62 73 GLN A CA 1
ATOM 582 C C . GLN A 1 73 ? -11.309 6.953 9.186 1.00 97.62 73 GLN A C 1
ATOM 584 O O . GLN A 1 73 ? -12.414 6.758 9.681 1.00 97.62 73 GLN A O 1
ATOM 589 N N . GLU A 1 74 ? -10.295 6.101 9.345 1.00 95.31 74 GLU A N 1
ATOM 590 C CA . GLU A 1 74 ? -10.365 4.865 10.128 1.00 95.31 74 GLU A CA 1
ATOM 591 C C . GLU A 1 74 ? -11.473 3.908 9.670 1.00 95.31 74 GLU A C 1
ATOM 593 O O . GLU A 1 74 ? -12.053 3.167 10.460 1.00 95.31 74 GLU A O 1
ATOM 598 N N . ASN A 1 75 ? -11.738 3.888 8.360 1.00 97.88 75 ASN A N 1
ATOM 599 C CA . ASN A 1 75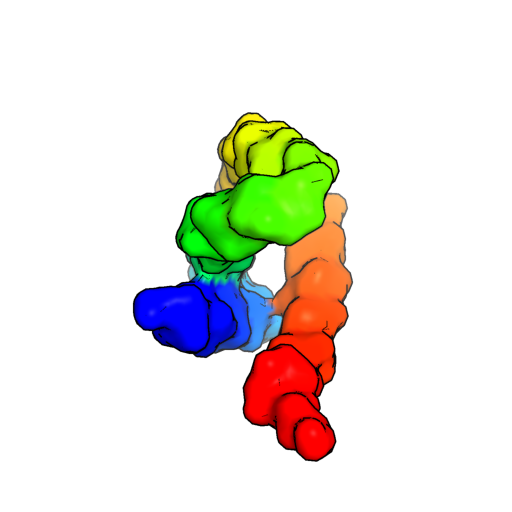 ? -12.714 2.988 7.768 1.00 97.88 75 ASN A CA 1
ATOM 600 C C . ASN A 1 75 ? -12.291 1.522 7.964 1.00 97.88 75 ASN A C 1
ATOM 602 O O . ASN A 1 75 ? -11.268 1.076 7.433 1.00 97.88 75 ASN A O 1
ATOM 606 N N . GLU A 1 76 ? -13.102 0.764 8.701 1.00 96.56 76 GLU A N 1
ATOM 607 C CA . GLU A 1 76 ? -12.769 -0.603 9.098 1.00 96.56 76 GLU A CA 1
ATOM 608 C C . GLU A 1 76 ? -12.609 -1.554 7.902 1.00 96.56 76 GLU A C 1
ATOM 610 O O . GLU A 1 76 ? -11.681 -2.363 7.882 1.00 96.56 76 GLU A O 1
ATOM 615 N N . ALA A 1 77 ? -13.444 -1.417 6.868 1.00 97.50 77 ALA A N 1
ATOM 616 C CA . ALA A 1 77 ? -13.367 -2.265 5.681 1.00 97.50 77 ALA A CA 1
ATOM 617 C C . ALA A 1 77 ? -12.031 -2.082 4.943 1.00 97.50 77 ALA A C 1
ATOM 619 O O . ALA A 1 77 ? -11.373 -3.061 4.591 1.00 97.50 77 ALA A O 1
ATOM 620 N N . VAL A 1 78 ? -11.567 -0.840 4.773 1.00 97.50 78 VAL A N 1
ATOM 621 C CA . VAL A 1 78 ? -10.266 -0.562 4.136 1.00 97.50 78 VAL A CA 1
ATOM 622 C C . VAL A 1 78 ? -9.099 -1.027 5.006 1.00 97.50 78 VAL A C 1
ATOM 624 O O . VAL A 1 78 ? -8.084 -1.494 4.482 1.00 97.50 78 VAL A O 1
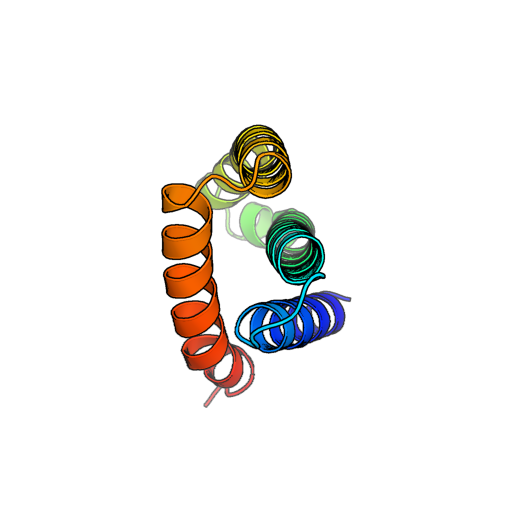ATOM 627 N N . PHE A 1 79 ? -9.247 -0.978 6.330 1.00 97.25 79 PHE A N 1
ATOM 628 C CA . PHE A 1 79 ? -8.294 -1.579 7.260 1.00 97.25 79 PHE A CA 1
ATOM 629 C C . PHE A 1 79 ? -8.190 -3.100 7.088 1.00 97.25 79 PHE A C 1
ATOM 631 O O . PHE A 1 79 ? -7.082 -3.636 7.039 1.00 97.25 79 PHE A O 1
ATOM 638 N N . GLN A 1 80 ? -9.320 -3.799 6.967 1.00 97.44 80 GLN A N 1
ATOM 639 C CA . GLN A 1 80 ? -9.353 -5.248 6.748 1.00 97.44 80 GLN A CA 1
ATOM 640 C C . GLN A 1 80 ? -8.775 -5.629 5.377 1.00 97.44 80 GLN A C 1
ATOM 642 O O . GLN A 1 80 ? -7.944 -6.535 5.298 1.00 97.44 80 GLN A O 1
ATOM 647 N N . LEU A 1 81 ? -9.128 -4.893 4.318 1.00 97.19 81 LEU A N 1
ATOM 648 C CA . LEU A 1 81 ? -8.558 -5.082 2.979 1.00 97.19 81 LEU A CA 1
ATOM 649 C C . LEU A 1 81 ? -7.043 -4.858 2.975 1.00 97.19 81 LEU A C 1
ATOM 651 O O . LEU A 1 81 ? -6.294 -5.677 2.447 1.00 97.19 81 LEU A O 1
ATOM 655 N N . SER A 1 82 ? -6.577 -3.792 3.631 1.00 97.44 82 SER A N 1
ATOM 656 C CA . SER A 1 82 ? -5.144 -3.518 3.767 1.00 97.44 82 SER A CA 1
ATOM 657 C C . SER A 1 82 ? -4.436 -4.617 4.558 1.00 97.44 82 SER A C 1
ATOM 659 O O . SER A 1 82 ? -3.301 -4.949 4.239 1.00 97.44 82 SER A O 1
ATOM 661 N N . ARG A 1 83 ? -5.090 -5.222 5.560 1.00 97.38 83 ARG A N 1
ATOM 662 C CA . ARG A 1 83 ? -4.543 -6.357 6.324 1.00 97.38 83 ARG A CA 1
ATOM 663 C C . ARG A 1 83 ? -4.369 -7.590 5.451 1.00 97.38 83 ARG A C 1
ATOM 665 O O . ARG A 1 83 ? -3.305 -8.198 5.492 1.00 97.38 83 ARG A O 1
ATOM 672 N N . ALA A 1 84 ? -5.378 -7.932 4.655 1.00 97.50 84 ALA A N 1
ATOM 673 C CA . ALA A 1 84 ? -5.281 -9.040 3.712 1.00 97.50 84 ALA A CA 1
ATOM 674 C C . ALA A 1 84 ? -4.136 -8.815 2.710 1.00 97.50 84 ALA A C 1
ATOM 676 O O . ALA A 1 84 ? -3.307 -9.703 2.520 1.00 97.50 84 ALA A O 1
ATOM 677 N N . ALA A 1 85 ? -4.035 -7.606 2.149 1.00 96.19 85 ALA A N 1
ATOM 678 C CA . ALA A 1 85 ? -2.954 -7.235 1.240 1.00 96.19 85 ALA A CA 1
ATOM 679 C C . ALA A 1 85 ? -1.573 -7.296 1.910 1.00 96.19 85 ALA A C 1
ATOM 681 O O . ALA A 1 85 ? -0.646 -7.857 1.336 1.00 96.19 85 ALA A O 1
ATOM 682 N N . ALA A 1 86 ? -1.443 -6.781 3.135 1.00 97.19 86 ALA A N 1
ATOM 683 C CA . ALA A 1 86 ? -0.205 -6.815 3.909 1.00 97.19 86 ALA A CA 1
ATOM 684 C C . ALA A 1 86 ? 0.276 -8.250 4.155 1.00 97.19 86 ALA A C 1
ATOM 686 O O . ALA A 1 86 ? 1.443 -8.554 3.925 1.00 97.19 86 ALA A O 1
ATOM 687 N N . VAL A 1 87 ? -0.623 -9.141 4.585 1.00 97.50 87 VAL A N 1
ATOM 688 C CA . VAL A 1 87 ? -0.294 -10.556 4.813 1.00 97.50 87 VAL A CA 1
ATOM 689 C C . VAL A 1 87 ? 0.116 -11.227 3.505 1.00 97.50 87 VAL A C 1
ATOM 691 O O . VAL A 1 87 ? 1.166 -11.862 3.458 1.00 97.50 87 VAL A O 1
ATOM 694 N N . ALA A 1 88 ? -0.664 -11.051 2.436 1.00 95.81 88 ALA A N 1
ATOM 695 C CA . ALA A 1 88 ? -0.350 -11.630 1.132 1.00 95.81 88 ALA A CA 1
ATOM 696 C C . ALA A 1 88 ? 1.011 -11.144 0.610 1.00 95.81 88 ALA A C 1
ATOM 698 O O . ALA A 1 88 ? 1.834 -11.950 0.180 1.00 95.81 88 ALA A O 1
ATOM 699 N N . PHE A 1 89 ? 1.273 -9.840 0.707 1.00 94.38 89 PHE A N 1
ATOM 700 C CA . PHE A 1 89 ? 2.525 -9.241 0.267 1.00 94.38 89 PHE A CA 1
ATOM 701 C C . PHE A 1 89 ? 3.718 -9.747 1.077 1.00 94.38 89 PHE A C 1
ATOM 703 O O . PHE A 1 89 ? 4.718 -10.128 0.489 1.00 94.38 89 PHE A O 1
ATOM 710 N N . LEU A 1 90 ? 3.619 -9.809 2.407 1.00 95.06 90 LEU A N 1
ATOM 711 C CA . LEU A 1 90 ? 4.708 -10.294 3.262 1.00 95.06 90 LEU A CA 1
ATOM 712 C C . LEU A 1 90 ? 5.032 -11.773 3.035 1.00 95.06 90 LEU A C 1
ATOM 714 O O . LEU A 1 90 ? 6.194 -12.158 3.126 1.00 95.06 90 LEU A O 1
ATOM 718 N N . VAL A 1 91 ? 4.022 -12.593 2.735 1.00 94.31 91 VAL A N 1
ATOM 719 C CA . VAL A 1 91 ? 4.226 -14.001 2.373 1.00 94.31 91 VAL A CA 1
ATOM 720 C C . VAL A 1 91 ? 4.882 -14.117 0.999 1.00 94.31 91 VAL A C 1
ATOM 722 O O . VAL A 1 91 ? 5.780 -14.933 0.829 1.00 94.31 91 VAL A O 1
ATOM 725 N N . TYR A 1 92 ? 4.461 -13.305 0.025 1.00 90.31 92 TYR A N 1
ATOM 726 C CA . TYR A 1 92 ? 4.955 -13.377 -1.351 1.00 90.31 92 TYR A CA 1
ATOM 727 C C . TYR A 1 92 ? 6.334 -12.729 -1.546 1.00 90.31 92 TYR A C 1
ATOM 729 O O . TYR A 1 92 ? 7.157 -13.251 -2.291 1.00 90.31 92 TYR A O 1
ATOM 737 N N . ALA A 1 93 ? 6.608 -11.607 -0.879 1.00 89.25 93 ALA A N 1
ATOM 738 C CA . ALA A 1 93 ? 7.783 -10.774 -1.124 1.00 89.25 93 ALA A CA 1
ATOM 739 C C . ALA A 1 93 ? 9.126 -11.528 -1.072 1.00 89.25 93 ALA A C 1
ATOM 741 O O . ALA A 1 93 ? 9.943 -11.277 -1.956 1.00 89.25 93 ALA A O 1
ATOM 742 N N . PRO A 1 94 ? 9.378 -12.470 -0.135 1.00 86.00 94 PRO A N 1
ATOM 743 C CA . PRO A 1 94 ? 10.611 -13.256 -0.134 1.00 86.00 94 PRO A CA 1
ATOM 744 C C . PRO A 1 94 ? 10.836 -14.014 -1.445 1.00 86.00 94 PRO A C 1
ATOM 746 O O . PRO A 1 94 ? 11.952 -14.030 -1.952 1.00 86.00 94 PRO A O 1
ATOM 749 N N . PHE A 1 95 ? 9.781 -14.580 -2.038 1.00 87.12 95 PHE A N 1
ATOM 750 C CA . PHE A 1 95 ? 9.872 -15.339 -3.288 1.00 87.12 95 PHE A CA 1
ATOM 751 C C . PHE A 1 95 ? 10.231 -14.467 -4.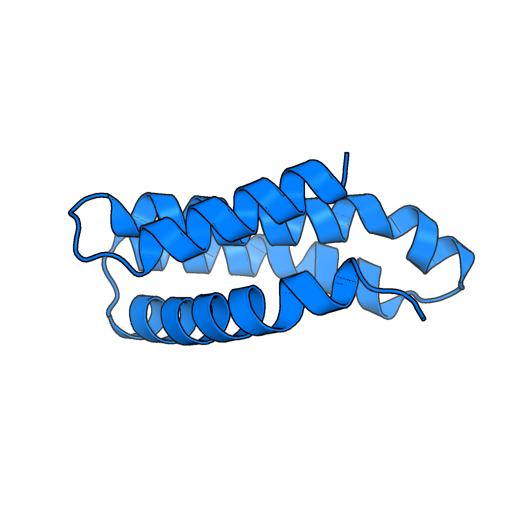495 1.00 87.12 95 PHE A C 1
ATOM 753 O O . PHE A 1 95 ? 10.742 -14.986 -5.475 1.00 87.12 95 PHE A O 1
ATOM 760 N N . GLY A 1 96 ? 10.031 -13.148 -4.417 1.00 79.19 96 GLY A N 1
ATOM 761 C CA . GLY A 1 96 ? 10.505 -12.215 -5.441 1.00 79.19 96 GLY A CA 1
ATOM 762 C C . GLY A 1 96 ? 12.022 -11.983 -5.426 1.00 79.19 96 GLY A C 1
ATOM 763 O O . GLY A 1 96 ? 12.549 -11.430 -6.382 1.00 79.19 96 GLY A O 1
ATOM 764 N N . PHE A 1 97 ? 12.722 -12.382 -4.357 1.00 73.38 97 PHE A N 1
ATOM 765 C CA . PHE A 1 97 ? 14.186 -12.289 -4.247 1.00 73.38 97 PHE A CA 1
ATOM 766 C C . PHE A 1 97 ? 14.894 -13.632 -4.457 1.00 73.38 97 PHE A C 1
ATOM 768 O O . PHE A 1 97 ? 16.115 -13.658 -4.604 1.00 73.38 97 PHE A O 1
ATOM 775 N N . PHE A 1 98 ? 14.147 -14.737 -4.450 1.00 67.50 98 PHE A N 1
ATOM 776 C CA . PHE A 1 98 ? 14.662 -16.069 -4.739 1.00 67.50 98 PHE A CA 1
ATOM 777 C C . PHE A 1 98 ? 14.311 -16.435 -6.185 1.00 67.50 98 PHE A C 1
ATOM 779 O O . PHE A 1 98 ? 13.276 -17.046 -6.440 1.00 67.50 98 PHE A O 1
ATOM 786 N N . GLU A 1 99 ? 15.169 -16.058 -7.132 1.00 56.84 99 GLU A N 1
ATOM 787 C CA . GLU A 1 99 ? 15.183 -16.698 -8.453 1.00 56.84 99 GLU A CA 1
ATOM 788 C C . GLU A 1 99 ? 15.904 -18.060 -8.330 1.00 56.84 99 GLU A C 1
ATOM 790 O O . GLU A 1 99 ? 16.951 -18.115 -7.674 1.00 56.84 99 GLU A O 1
ATOM 795 N N . PRO A 1 100 ? 15.355 -19.169 -8.867 1.00 54.00 100 PRO A N 1
ATOM 796 C CA . PRO A 1 100 ? 16.092 -20.425 -9.013 1.00 54.00 100 PRO A CA 1
ATOM 797 C C . PRO A 1 100 ? 17.214 -20.337 -10.057 1.00 54.00 100 PRO A C 1
ATOM 799 O O . PRO A 1 100 ? 17.061 -19.580 -11.042 1.00 54.00 100 PRO A O 1
#

Sequence (100 aa):
MEALLVIISCVAFFAFLLPHAYRKYCAMLGWTSIIAVLFLQIPSFLSENNFFYPSIALLSVPFLAITARLLWQENEAVFQLSRAAAVAFLVYAPFGFFEP

pLDDT: mean 93.28, std 7.57, range [54.0, 98.19]

Foldseek 3Di:
DLVVLLVLLLVLLVVLVDPDPCNLVSLLSNLVSVLVSLVVCVVVCVVVVNVPSVVVSVVSVVVSVVLSVCSVVVPVVSSVVSNVVSVVSNVCSVVVVDDD

Secondary structure (DSSP, 8-state):
-HHHHHHHHHHHHHHHHSSSTTHHHHHHHHHHHHHHHHHHTHHHHHHTT--HHHHHHHHHHHHHHHHHHHHHTT-HHHHHHHHHHHHHHHHHGGGGT---